Protein AF-A0A7V2NL91-F1 (afdb_monomer)

Structure (mmCIF, N/CA/C/O backbone):
data_AF-A0A7V2NL91-F1
#
_entry.id   AF-A0A7V2NL91-F1
#
loop_
_atom_site.group_PDB
_atom_site.id
_atom_site.type_symbol
_atom_site.label_atom_id
_atom_site.label_alt_id
_atom_site.label_comp_id
_atom_site.label_asym_id
_atom_site.label_entity_id
_atom_site.label_seq_id
_atom_site.pdbx_PDB_ins_code
_atom_site.Cartn_x
_atom_site.Cartn_y
_atom_site.Cartn_z
_atom_site.occupancy
_atom_site.B_iso_or_equiv
_atom_site.auth_seq_id
_atom_site.auth_comp_id
_atom_site.auth_asym_id
_atom_site.auth_atom_id
_atom_site.pdbx_PDB_model_num
ATOM 1 N N . MET A 1 1 ? 10.385 42.716 30.241 1.00 44.59 1 MET A N 1
ATOM 2 C CA . MET A 1 1 ? 9.933 41.371 30.671 1.00 44.59 1 MET A CA 1
ATOM 3 C C . MET A 1 1 ? 9.015 40.670 29.645 1.00 44.59 1 MET A C 1
ATOM 5 O O . MET A 1 1 ? 8.159 39.897 30.038 1.00 44.59 1 MET A O 1
ATOM 9 N N . ILE A 1 2 ? 9.197 40.872 28.327 1.00 48.72 2 ILE A N 1
ATOM 10 C CA . ILE A 1 2 ? 8.278 40.332 27.287 1.00 48.72 2 ILE A CA 1
ATOM 11 C C . ILE A 1 2 ? 8.951 39.268 26.387 1.00 48.72 2 ILE A C 1
ATOM 13 O O . ILE A 1 2 ? 8.274 38.469 25.753 1.00 48.72 2 ILE A O 1
ATOM 17 N N . LYS A 1 3 ? 10.290 39.170 26.379 1.00 44.28 3 LYS A N 1
ATOM 18 C CA . LYS A 1 3 ? 11.028 38.264 25.473 1.00 44.28 3 LYS A CA 1
ATOM 19 C C . LYS A 1 3 ? 10.936 36.770 25.831 1.00 44.28 3 LYS A C 1
ATOM 21 O O . LYS A 1 3 ? 11.042 35.941 24.937 1.00 44.28 3 LYS A O 1
ATOM 26 N N . ASN A 1 4 ? 10.679 36.424 27.095 1.00 45.19 4 ASN A N 1
ATOM 27 C CA . ASN A 1 4 ? 10.623 35.019 27.530 1.00 45.19 4 ASN A CA 1
ATOM 28 C C . ASN A 1 4 ? 9.240 34.374 27.349 1.00 45.19 4 ASN A C 1
ATOM 30 O O . ASN A 1 4 ? 9.139 33.153 27.385 1.00 45.19 4 ASN A O 1
ATOM 34 N N . LEU A 1 5 ? 8.185 35.168 27.125 1.00 48.28 5 LEU A N 1
ATOM 35 C CA . LEU A 1 5 ? 6.828 34.639 26.959 1.00 48.28 5 LEU A CA 1
ATOM 36 C C . LEU A 1 5 ? 6.599 34.087 25.540 1.00 48.28 5 LEU A C 1
ATOM 38 O O . LEU A 1 5 ? 5.916 33.080 25.381 1.00 48.28 5 LEU A O 1
ATOM 42 N N . SER A 1 6 ? 7.231 34.681 24.518 1.00 52.25 6 SER A N 1
ATOM 43 C CA . SER A 1 6 ? 7.133 34.188 23.136 1.00 52.25 6 SER A CA 1
ATOM 44 C C . SER A 1 6 ? 7.788 32.824 22.941 1.00 52.25 6 SER A C 1
ATOM 46 O O . SER A 1 6 ? 7.229 31.999 22.237 1.00 52.25 6 SER A O 1
ATOM 48 N N . ILE A 1 7 ? 8.930 32.554 23.581 1.00 55.91 7 ILE A N 1
ATOM 49 C CA . ILE A 1 7 ? 9.666 31.291 23.387 1.00 55.91 7 ILE A CA 1
ATOM 50 C C . ILE A 1 7 ? 8.879 30.104 23.963 1.00 55.91 7 ILE A C 1
ATOM 52 O O . ILE A 1 7 ? 8.807 29.048 23.339 1.00 55.91 7 ILE A O 1
ATOM 56 N N . ILE A 1 8 ? 8.230 30.292 25.115 1.00 55.03 8 ILE A N 1
ATOM 57 C CA . ILE A 1 8 ? 7.407 29.252 25.747 1.00 55.03 8 ILE A CA 1
ATOM 58 C C . ILE A 1 8 ? 6.149 28.973 24.910 1.00 55.03 8 ILE A C 1
ATOM 60 O O . ILE A 1 8 ? 5.765 27.815 24.761 1.00 55.03 8 ILE A O 1
ATOM 64 N N . LEU A 1 9 ? 5.555 30.004 24.296 1.00 51.41 9 LEU A N 1
ATOM 65 C CA . LEU A 1 9 ? 4.411 29.836 23.398 1.00 51.41 9 LEU A CA 1
ATOM 66 C C . LEU A 1 9 ? 4.799 29.046 22.138 1.00 51.41 9 LEU A C 1
ATOM 68 O O . LEU A 1 9 ? 4.083 28.126 21.756 1.00 51.41 9 LEU A O 1
ATOM 72 N N . THR A 1 10 ? 5.960 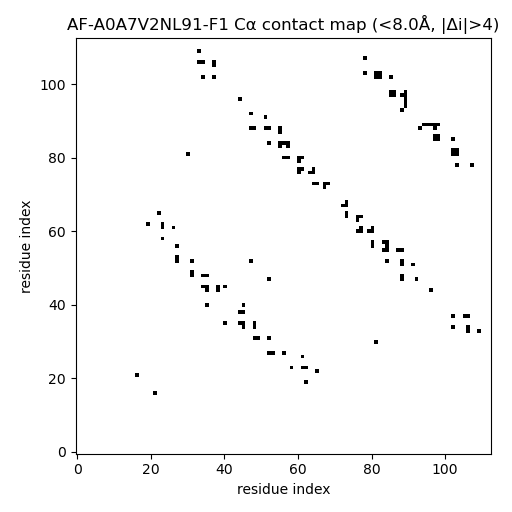29.330 21.536 1.00 53.75 10 THR A N 1
ATOM 73 C CA . THR A 1 10 ? 6.443 28.602 20.351 1.00 53.75 10 THR A CA 1
ATOM 74 C C . THR A 1 10 ? 6.762 27.136 20.662 1.00 53.75 10 THR A C 1
ATOM 76 O O . THR A 1 10 ? 6.462 26.270 19.849 1.00 53.75 10 THR A O 1
ATOM 79 N N . ILE A 1 11 ? 7.296 26.822 21.849 1.00 52.25 11 ILE A N 1
ATOM 80 C CA . ILE A 1 11 ? 7.570 25.433 22.267 1.00 52.25 11 ILE A CA 1
ATOM 81 C C . ILE A 1 11 ? 6.265 24.651 22.512 1.00 52.25 11 ILE A C 1
ATOM 83 O O . ILE A 1 11 ? 6.191 23.473 22.167 1.00 52.25 11 ILE A O 1
ATOM 87 N N . LEU A 1 12 ? 5.209 25.309 23.004 1.00 49.91 12 LEU A N 1
ATOM 88 C CA . LEU A 1 12 ? 3.861 24.729 23.117 1.00 49.91 12 LEU A CA 1
ATOM 89 C C . LEU A 1 12 ? 3.2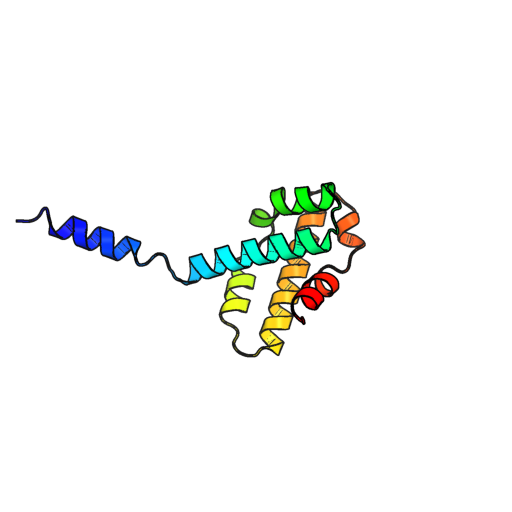01 24.452 21.754 1.00 49.91 12 LEU A C 1
ATOM 91 O O . LEU A 1 12 ? 2.390 23.535 21.650 1.00 49.91 12 LEU A O 1
ATOM 95 N N . PHE A 1 13 ? 3.566 25.192 20.702 1.00 47.88 13 PHE A N 1
ATOM 96 C CA . PHE A 1 13 ? 3.101 24.916 19.338 1.00 47.88 13 PHE A CA 1
ATOM 97 C C . PHE A 1 13 ? 3.854 23.759 18.656 1.00 47.88 13 PHE A C 1
ATOM 99 O O . PHE A 1 13 ? 3.286 23.115 17.779 1.00 47.88 13 PHE A O 1
ATOM 106 N N . ILE A 1 14 ? 5.092 23.443 19.064 1.00 50.97 14 ILE A N 1
ATOM 107 C CA . ILE A 1 14 ? 5.892 22.357 18.455 1.00 50.97 14 ILE A CA 1
ATOM 108 C C . ILE A 1 14 ? 5.531 20.981 19.048 1.00 50.97 14 ILE A C 1
ATOM 110 O O . ILE A 1 14 ? 5.609 19.968 18.354 1.00 50.97 14 ILE A O 1
ATOM 114 N N . THR A 1 15 ? 5.065 20.915 20.301 1.00 49.25 15 THR A N 1
ATOM 115 C CA . THR A 1 15 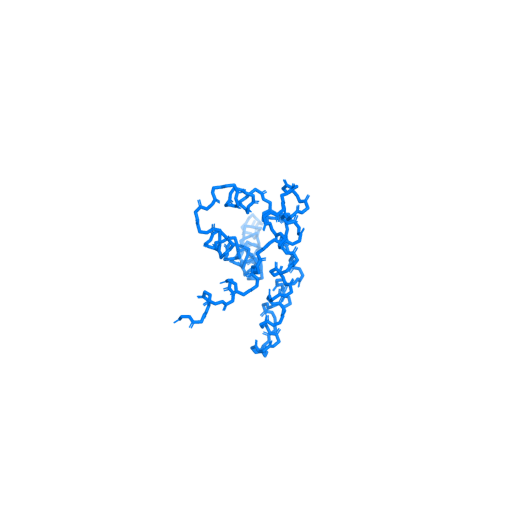? 4.581 19.658 20.913 1.00 49.25 15 THR A CA 1
ATOM 116 C C . THR A 1 15 ? 3.186 19.249 20.437 1.00 49.25 15 THR A C 1
ATOM 118 O O . THR A 1 15 ? 2.770 18.115 20.660 1.00 49.25 15 THR A O 1
ATOM 121 N N . ALA A 1 16 ? 2.493 20.136 19.718 1.00 47.44 16 ALA A N 1
ATOM 122 C CA . ALA A 1 16 ? 1.285 19.832 18.961 1.00 47.44 16 ALA A CA 1
ATOM 123 C C . ALA A 1 16 ? 1.597 19.399 17.516 1.00 47.44 16 ALA A C 1
ATOM 125 O O . ALA A 1 16 ? 0.771 19.596 16.623 1.00 47.44 16 ALA A O 1
ATOM 126 N N . CYS A 1 17 ? 2.769 18.793 17.274 1.00 53.41 17 CYS A N 1
ATOM 127 C CA . CYS A 1 17 ? 2.948 17.900 16.134 1.00 53.41 17 CYS A CA 1
ATOM 128 C C . CYS A 1 17 ? 1.900 16.787 16.291 1.00 53.41 17 CYS A C 1
ATOM 130 O O . CYS A 1 17 ? 2.063 15.861 17.086 1.00 53.41 17 CYS A O 1
ATOM 132 N N . ASP A 1 18 ? 0.741 17.012 15.668 1.00 67.81 18 ASP A N 1
ATOM 133 C CA . ASP A 1 18 ? -0.506 16.298 15.911 1.00 67.81 18 ASP A CA 1
ATOM 134 C C . ASP A 1 18 ? -0.234 14.798 15.816 1.00 67.81 18 ASP A C 1
ATOM 136 O O . ASP A 1 18 ? 0.265 14.326 14.798 1.00 67.81 18 ASP A O 1
ATOM 140 N N . SER A 1 19 ? -0.543 14.038 16.870 1.00 73.12 19 SER A N 1
ATOM 141 C CA . SER A 1 19 ? -0.404 12.572 16.884 1.00 73.12 19 SER A CA 1
ATOM 142 C C . SER A 1 19 ? -0.945 11.915 15.606 1.00 73.12 19 SER A C 1
ATOM 144 O O . SER A 1 19 ? -0.417 10.902 15.154 1.00 73.12 19 SER A O 1
ATOM 146 N N . ARG A 1 20 ? -1.948 12.536 14.968 1.00 77.31 20 ARG A N 1
ATOM 147 C CA . ARG A 1 20 ? -2.483 12.139 13.662 1.00 77.31 20 ARG A CA 1
ATOM 148 C C . ARG A 1 20 ? -1.450 12.182 12.540 1.00 77.31 20 ARG A C 1
ATOM 150 O O . ARG A 1 20 ? -1.404 11.231 11.770 1.00 77.31 20 ARG A O 1
ATOM 157 N N . ASN A 1 21 ? -0.623 13.222 12.450 1.00 83.25 21 ASN A N 1
ATOM 158 C CA . ASN A 1 21 ? 0.442 13.308 11.448 1.00 83.25 21 ASN A CA 1
ATOM 159 C C . ASN A 1 21 ? 1.455 12.177 11.636 1.00 83.25 21 ASN A C 1
ATOM 161 O O . ASN A 1 21 ? 1.832 11.532 10.663 1.00 83.25 21 ASN A O 1
ATOM 165 N N . THR A 1 22 ? 1.818 11.862 12.881 1.00 86.25 22 THR A N 1
ATOM 166 C CA . THR A 1 22 ? 2.694 10.721 13.179 1.00 86.25 22 THR A CA 1
ATOM 167 C C . THR A 1 22 ? 2.069 9.397 12.739 1.00 86.25 22 THR A C 1
ATOM 169 O O . THR A 1 22 ? 2.732 8.602 12.077 1.00 86.25 22 THR A O 1
ATOM 172 N N . TYR A 1 23 ? 0.786 9.162 13.039 1.00 88.69 23 TYR A N 1
ATOM 173 C CA . TYR A 1 23 ? 0.097 7.946 12.593 1.00 88.69 23 TYR A CA 1
ATOM 174 C C . TYR A 1 23 ? -0.011 7.849 11.068 1.00 88.69 23 TYR A C 1
ATOM 176 O O . TYR A 1 23 ? 0.054 6.746 10.530 1.00 88.69 23 TYR A O 1
ATOM 184 N N . LEU A 1 24 ? -0.160 8.976 10.371 1.00 93.31 24 LEU A N 1
ATOM 185 C CA . LEU A 1 24 ? -0.189 9.006 8.911 1.00 93.31 24 LEU A CA 1
ATOM 186 C C . LEU A 1 24 ? 1.160 8.627 8.310 1.00 93.31 24 LEU A C 1
ATOM 188 O O . LEU A 1 24 ? 1.197 7.735 7.470 1.00 93.31 24 LEU A O 1
ATOM 192 N N . ILE A 1 25 ? 2.248 9.222 8.805 1.00 91.88 25 ILE A N 1
ATOM 193 C CA . ILE A 1 25 ? 3.613 8.895 8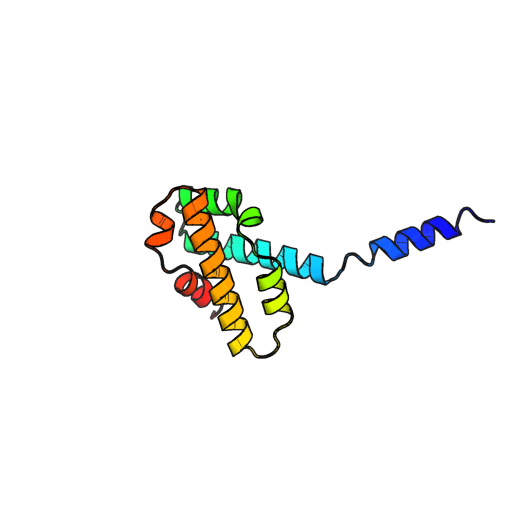.371 1.00 91.88 25 ILE A CA 1
ATOM 194 C C . ILE A 1 25 ? 3.914 7.412 8.626 1.00 91.88 25 ILE A C 1
ATOM 196 O O . ILE A 1 25 ? 4.413 6.716 7.745 1.00 91.88 25 ILE A O 1
ATOM 200 N N . MET A 1 26 ? 3.563 6.895 9.809 1.00 91.38 26 MET A N 1
ATOM 201 C CA . MET A 1 26 ? 3.748 5.475 10.132 1.00 91.38 26 MET A CA 1
ATOM 202 C C . MET A 1 26 ? 2.936 4.559 9.212 1.00 91.38 26 MET A C 1
ATOM 204 O O . MET A 1 26 ? 3.422 3.506 8.807 1.00 91.38 26 MET A O 1
ATOM 208 N N . MET A 1 27 ? 1.700 4.938 8.883 1.00 94.31 27 MET A N 1
ATOM 209 C CA . MET A 1 27 ? 0.847 4.140 8.007 1.00 94.31 27 MET A CA 1
ATOM 210 C C . MET A 1 27 ? 1.332 4.161 6.555 1.00 94.31 27 MET A C 1
ATOM 212 O O . MET A 1 27 ? 1.256 3.136 5.883 1.00 94.31 27 MET A O 1
ATOM 216 N N . GLU A 1 28 ? 1.841 5.295 6.076 1.00 96.50 28 GLU A N 1
ATOM 217 C CA . GLU A 1 28 ? 2.457 5.406 4.754 1.00 96.50 28 GLU A CA 1
ATOM 218 C C . GLU A 1 28 ? 3.708 4.536 4.651 1.00 96.50 28 GLU A C 1
ATOM 220 O O . GLU A 1 28 ? 3.773 3.678 3.772 1.00 96.50 28 GLU A O 1
ATOM 225 N N . ALA A 1 29 ? 4.645 4.681 5.592 1.00 94.06 29 ALA A N 1
ATOM 226 C CA . ALA A 1 29 ? 5.861 3.873 5.635 1.00 94.06 29 ALA A CA 1
ATOM 227 C C . ALA A 1 29 ? 5.545 2.373 5.744 1.00 94.06 29 ALA A C 1
ATOM 229 O O . ALA A 1 29 ? 6.106 1.566 5.007 1.00 94.06 29 ALA A O 1
ATOM 230 N N . GLY A 1 30 ? 4.590 1.999 6.603 1.00 94.25 30 GLY A N 1
ATOM 231 C CA . GLY A 1 30 ? 4.171 0.608 6.759 1.00 94.25 30 GLY A CA 1
ATOM 232 C C . GLY A 1 30 ? 3.535 0.029 5.494 1.00 94.25 30 GLY A C 1
ATOM 233 O O . GLY A 1 30 ? 3.804 -1.116 5.140 1.00 94.25 30 GLY A O 1
ATOM 234 N N . LEU A 1 31 ? 2.723 0.806 4.768 1.00 95.06 31 LEU A N 1
ATOM 235 C CA . LEU A 1 31 ? 2.193 0.361 3.478 1.00 95.06 31 LEU A CA 1
ATOM 236 C C . LEU A 1 31 ? 3.294 0.290 2.416 1.00 95.06 31 LEU A C 1
ATOM 238 O O . LEU A 1 31 ? 3.298 -0.666 1.648 1.00 95.06 31 LEU A O 1
ATOM 242 N N . ALA A 1 32 ? 4.234 1.237 2.382 1.00 95.88 32 ALA A N 1
ATOM 243 C CA . ALA A 1 32 ? 5.385 1.187 1.479 1.00 95.88 32 ALA A CA 1
ATOM 244 C C . ALA A 1 32 ? 6.170 -0.113 1.663 1.00 95.88 32 ALA A C 1
ATOM 246 O O . ALA A 1 32 ? 6.357 -0.864 0.710 1.00 95.88 32 ALA A O 1
ATOM 247 N N . GLU A 1 33 ? 6.524 -0.432 2.906 1.00 94.75 33 GLU A N 1
ATOM 248 C CA . GLU A 1 33 ? 7.229 -1.661 3.254 1.00 94.75 33 GLU A CA 1
ATOM 249 C C . GLU A 1 33 ? 6.427 -2.912 2.867 1.00 94.75 33 GLU A C 1
ATOM 251 O O . GLU A 1 33 ? 6.955 -3.820 2.229 1.00 94.75 33 GLU A O 1
ATOM 256 N N . GLN A 1 34 ? 5.129 -2.956 3.180 1.00 94.94 34 GLN A N 1
ATOM 257 C CA . GLN A 1 34 ? 4.272 -4.097 2.842 1.00 94.94 34 GLN A CA 1
ATOM 258 C C . GLN A 1 34 ? 4.154 -4.331 1.331 1.00 94.94 34 GLN A C 1
ATOM 260 O O . GLN A 1 34 ? 4.129 -5.484 0.884 1.00 94.94 34 GLN A O 1
ATOM 265 N N . PHE A 1 35 ? 4.079 -3.253 0.547 1.00 95.00 35 PHE A N 1
ATOM 266 C CA . PHE A 1 35 ? 4.085 -3.311 -0.911 1.00 95.00 35 PHE A CA 1
ATOM 267 C C . PHE A 1 35 ? 5.440 -3.788 -1.443 1.00 95.00 35 PHE A C 1
ATOM 269 O O . PHE A 1 35 ? 5.465 -4.722 -2.244 1.00 95.00 35 PHE A O 1
ATOM 276 N N . SER A 1 36 ? 6.551 -3.233 -0.956 1.00 93.50 36 SER A N 1
ATOM 277 C CA . SER A 1 36 ? 7.902 -3.668 -1.332 1.00 93.50 36 SER A CA 1
ATOM 278 C C . SER A 1 36 ? 8.149 -5.140 -0.988 1.00 93.50 36 SER A C 1
ATOM 280 O O . SER A 1 36 ? 8.642 -5.897 -1.820 1.00 93.50 36 SER A O 1
ATOM 282 N N . ASN A 1 37 ? 7.695 -5.605 0.177 1.00 92.12 37 ASN A N 1
ATOM 283 C CA . ASN A 1 37 ? 7.759 -7.018 0.554 1.00 92.12 37 ASN A CA 1
ATOM 284 C C . ASN A 1 37 ? 6.899 -7.895 -0.369 1.00 92.12 37 ASN A C 1
ATOM 286 O O . ASN A 1 37 ? 7.302 -8.994 -0.761 1.00 92.12 37 ASN A O 1
ATOM 290 N N . ALA A 1 38 ? 5.717 -7.413 -0.769 1.00 92.69 38 ALA A N 1
ATOM 291 C CA . ALA A 1 38 ? 4.866 -8.116 -1.726 1.00 92.69 38 ALA A CA 1
ATOM 292 C C . ALA A 1 38 ? 5.494 -8.199 -3.132 1.00 92.69 38 ALA A C 1
ATOM 294 O O . ALA A 1 38 ? 5.178 -9.136 -3.871 1.00 92.69 38 ALA A O 1
ATOM 295 N N . CYS A 1 39 ? 6.415 -7.290 -3.476 1.00 91.31 39 CYS A N 1
ATOM 296 C CA . CYS A 1 39 ? 7.168 -7.328 -4.728 1.00 91.31 39 CYS A CA 1
ATOM 297 C C . CYS A 1 39 ? 8.141 -8.517 -4.836 1.00 91.31 39 CYS A C 1
ATOM 299 O O . CYS A 1 39 ? 8.574 -8.810 -5.952 1.00 91.31 39 CYS A O 1
ATOM 301 N N . LYS A 1 40 ? 8.478 -9.207 -3.728 1.00 87.56 40 LYS A N 1
ATOM 302 C CA . LYS A 1 40 ? 9.437 -10.336 -3.684 1.00 87.56 40 LYS A CA 1
ATOM 303 C C . LYS A 1 40 ? 10.744 -10.038 -4.435 1.00 87.56 40 LYS A C 1
ATOM 305 O O . LYS A 1 40 ? 11.111 -10.768 -5.353 1.00 87.56 40 LYS A O 1
ATOM 310 N N . ASP A 1 41 ? 11.384 -8.922 -4.101 1.00 84.00 41 ASP A N 1
ATOM 311 C CA . ASP A 1 41 ? 12.647 -8.465 -4.702 1.00 84.00 41 ASP A CA 1
ATOM 312 C C . ASP A 1 41 ? 12.586 -8.100 -6.198 1.00 84.00 41 ASP A C 1
ATOM 314 O O . ASP A 1 41 ? 13.619 -7.849 -6.820 1.00 84.00 41 ASP A O 1
ATOM 318 N N . ASN A 1 42 ? 11.394 -8.006 -6.807 1.00 91.31 42 ASN A N 1
ATOM 319 C CA . ASN A 1 42 ? 11.264 -7.409 -8.135 1.00 91.31 42 ASN A CA 1
ATOM 320 C C . ASN A 1 42 ? 11.676 -5.931 -8.066 1.00 91.31 42 ASN A C 1
ATOM 322 O O . ASN A 1 42 ? 10.905 -5.087 -7.611 1.00 91.31 42 ASN A O 1
ATOM 326 N N . THR A 1 43 ? 12.887 -5.628 -8.540 1.00 92.56 43 THR A N 1
ATOM 327 C CA . THR A 1 43 ? 13.504 -4.302 -8.410 1.00 92.56 43 THR A CA 1
ATOM 328 C C . THR A 1 43 ? 12.624 -3.200 -8.977 1.00 92.56 43 THR A C 1
ATOM 330 O O . THR A 1 43 ? 12.447 -2.176 -8.331 1.00 92.56 43 THR A O 1
ATOM 333 N N . LYS A 1 44 ? 12.010 -3.419 -10.146 1.00 91.62 44 LYS A N 1
ATOM 334 C CA . LYS A 1 44 ? 11.141 -2.414 -10.761 1.00 91.62 44 LYS A CA 1
ATOM 335 C C . LYS A 1 44 ? 9.910 -2.124 -9.899 1.00 91.62 44 LYS A C 1
ATOM 337 O O . LYS A 1 44 ? 9.603 -0.964 -9.662 1.00 91.62 44 LYS A O 1
ATOM 342 N N . CYS A 1 45 ? 9.252 -3.165 -9.390 1.00 92.56 45 CYS A N 1
ATOM 343 C CA . CYS A 1 45 ? 8.117 -3.020 -8.480 1.00 92.56 45 CYS A CA 1
ATOM 344 C C . CYS A 1 45 ? 8.497 -2.245 -7.215 1.00 92.56 45 CYS A C 1
ATOM 346 O O . CYS A 1 45 ? 7.783 -1.323 -6.835 1.00 92.56 45 CYS A O 1
ATOM 348 N N . VAL A 1 46 ? 9.630 -2.583 -6.591 1.00 94.69 46 VAL A N 1
ATOM 349 C CA . VAL A 1 46 ? 10.114 -1.893 -5.385 1.00 94.69 46 VAL A CA 1
ATOM 350 C C . VAL A 1 46 ? 10.401 -0.421 -5.686 1.00 94.69 46 VAL A C 1
ATOM 352 O O . VAL A 1 46 ? 9.903 0.453 -4.983 1.00 94.69 46 VAL A O 1
ATOM 355 N N . THR A 1 47 ? 11.115 -0.130 -6.776 1.00 95.50 47 THR A N 1
ATOM 356 C CA . THR A 1 47 ? 11.409 1.248 -7.190 1.00 95.50 47 THR A CA 1
ATOM 357 C C . THR A 1 47 ? 10.139 2.048 -7.479 1.00 95.50 47 THR A C 1
ATOM 359 O O . THR A 1 47 ? 10.045 3.205 -7.076 1.00 95.50 47 THR A O 1
ATOM 362 N N . ASP A 1 48 ? 9.143 1.455 -8.137 1.00 95.44 48 ASP A N 1
ATOM 363 C CA . ASP A 1 48 ? 7.852 2.103 -8.384 1.00 95.44 48 ASP A CA 1
ATOM 364 C C . ASP A 1 48 ? 7.129 2.443 -7.068 1.00 95.44 48 ASP A C 1
ATOM 366 O O . ASP A 1 48 ? 6.551 3.525 -6.944 1.00 95.44 48 ASP A O 1
ATOM 370 N N . VAL A 1 49 ? 7.171 1.549 -6.073 1.00 95.94 49 VAL A N 1
ATOM 371 C CA . VAL A 1 49 ? 6.603 1.798 -4.737 1.00 95.94 49 VAL A CA 1
ATOM 372 C C . VAL A 1 49 ? 7.315 2.969 -4.077 1.00 95.94 49 VAL A C 1
ATOM 374 O O . VAL A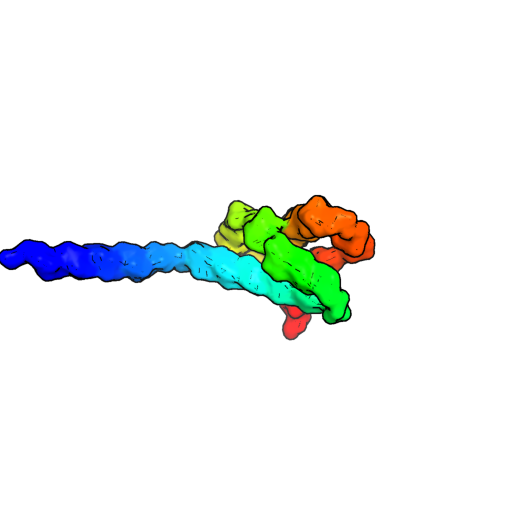 1 49 ? 6.658 3.938 -3.708 1.00 95.94 49 VAL A O 1
ATOM 377 N N . GLU A 1 50 ? 8.642 2.923 -3.976 1.00 94.81 50 GLU A N 1
ATOM 378 C CA . GLU A 1 50 ? 9.448 3.985 -3.361 1.00 94.81 50 GLU A CA 1
ATOM 379 C C . GLU A 1 50 ? 9.253 5.338 -4.056 1.00 94.81 50 GLU A C 1
ATOM 381 O O . GLU A 1 50 ? 9.176 6.37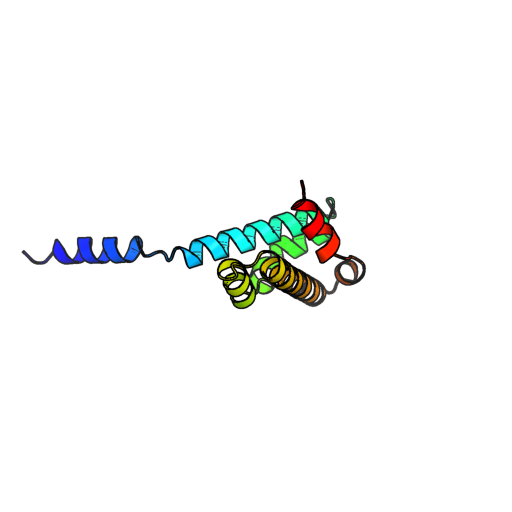4 -3.400 1.00 94.81 50 GLU A O 1
ATOM 386 N N . THR A 1 51 ? 9.118 5.333 -5.384 1.00 96.19 51 THR A N 1
ATOM 387 C CA . THR A 1 51 ? 8.996 6.558 -6.183 1.00 96.19 51 THR A CA 1
ATOM 388 C C . THR A 1 51 ? 7.604 7.183 -6.092 1.00 96.19 51 THR A C 1
ATOM 390 O O . THR A 1 51 ? 7.467 8.408 -6.133 1.00 96.19 51 THR A O 1
ATOM 393 N N . TYR A 1 52 ? 6.548 6.367 -6.017 1.00 97.06 52 TYR A N 1
ATOM 394 C CA . TYR A 1 52 ? 5.173 6.847 -6.174 1.00 97.06 52 TYR A CA 1
ATOM 395 C C . TYR A 1 52 ? 4.296 6.696 -4.927 1.00 97.06 52 TYR A C 1
ATOM 397 O O . TYR A 1 52 ? 3.164 7.184 -4.964 1.00 97.06 52 TYR A O 1
ATOM 405 N N . MET A 1 53 ? 4.766 6.072 -3.838 1.00 96.75 53 MET A N 1
ATOM 406 C CA . MET A 1 53 ? 3.938 5.830 -2.647 1.00 96.75 53 MET A CA 1
ATOM 407 C C . MET A 1 53 ? 3.312 7.114 -2.109 1.00 96.75 53 MET A C 1
ATOM 409 O O . MET A 1 53 ? 2.093 7.156 -1.983 1.00 96.75 53 MET A O 1
ATOM 413 N N . GLU A 1 54 ? 4.096 8.172 -1.898 1.00 95.56 54 GLU A N 1
ATOM 414 C CA . GLU A 1 54 ? 3.600 9.457 -1.380 1.00 95.56 54 GLU A CA 1
ATOM 415 C C . GLU A 1 54 ? 2.434 10.005 -2.226 1.00 95.56 54 GLU A C 1
ATOM 417 O O . GLU A 1 54 ? 1.418 10.470 -1.713 1.00 95.56 54 GLU A O 1
ATOM 422 N N . GLN A 1 55 ? 2.522 9.870 -3.553 1.00 96.88 55 GLN A N 1
ATOM 423 C CA . GLN A 1 55 ? 1.485 10.327 -4.486 1.00 96.88 55 GLN A CA 1
ATOM 424 C C . GLN A 1 55 ? 0.256 9.408 -4.515 1.00 96.88 55 GLN A C 1
ATOM 426 O O . GLN A 1 55 ? -0.835 9.832 -4.906 1.00 96.88 55 GLN A O 1
ATOM 431 N N . CYS A 1 56 ? 0.445 8.132 -4.190 1.00 96.88 56 CYS A N 1
ATOM 432 C CA . CYS A 1 56 ? -0.582 7.099 -4.243 1.00 96.88 56 CYS A CA 1
ATOM 433 C C . CYS A 1 56 ? -1.249 6.838 -2.887 1.00 96.88 56 CYS A C 1
ATOM 435 O O . CYS A 1 56 ? -2.323 6.226 -2.841 1.00 96.88 56 CYS A O 1
ATOM 437 N N . PHE A 1 57 ? -0.653 7.322 -1.801 1.00 97.50 57 PHE A N 1
ATOM 438 C CA . PHE A 1 57 ? -1.171 7.228 -0.452 1.00 97.50 57 PHE A CA 1
ATOM 439 C C . PHE A 1 57 ? -2.360 8.180 -0.253 1.00 97.50 57 PHE A C 1
ATOM 441 O O . PHE A 1 57 ? -2.274 9.390 -0.437 1.00 97.50 57 PHE A O 1
ATOM 448 N N . ASP A 1 58 ? -3.515 7.627 0.123 1.00 97.56 58 ASP A N 1
ATOM 449 C CA . ASP A 1 58 ? -4.713 8.408 0.428 1.00 97.56 58 ASP A CA 1
ATOM 450 C C . ASP A 1 58 ? -4.828 8.683 1.932 1.00 97.56 58 ASP A C 1
ATOM 452 O O . ASP A 1 58 ? -5.275 7.835 2.711 1.00 97.56 58 ASP A O 1
ATOM 456 N N . THR A 1 59 ? -4.496 9.910 2.323 1.00 95.50 59 THR A N 1
ATOM 457 C CA . THR A 1 59 ? -4.588 10.403 3.702 1.00 95.50 59 THR A CA 1
ATOM 458 C C . THR A 1 59 ? -5.990 10.262 4.301 1.00 95.50 59 THR A C 1
ATOM 460 O O . THR A 1 59 ? -6.125 9.982 5.491 1.00 95.50 59 THR A O 1
ATOM 463 N N . ASN A 1 60 ? -7.062 10.403 3.515 1.00 95.75 60 ASN A N 1
ATOM 464 C CA . ASN A 1 60 ? -8.428 10.281 4.030 1.00 95.75 60 ASN A CA 1
ATOM 465 C C . ASN A 1 60 ? -8.782 8.825 4.346 1.00 95.75 60 ASN A C 1
ATOM 467 O O . ASN A 1 60 ? -9.420 8.554 5.367 1.00 95.75 60 ASN A O 1
ATOM 471 N N . LEU A 1 61 ? -8.362 7.879 3.501 1.00 96.62 61 LEU A N 1
ATOM 472 C CA . LEU A 1 61 ? -8.514 6.450 3.791 1.00 96.62 61 LEU A CA 1
ATOM 473 C C . LEU A 1 61 ? -7.659 6.032 4.990 1.00 96.62 61 LEU A C 1
ATOM 475 O O . LEU A 1 61 ? -8.156 5.300 5.849 1.00 96.62 61 LEU A O 1
ATOM 479 N N . ALA A 1 62 ? -6.444 6.567 5.103 1.00 95.31 62 ALA A N 1
ATOM 480 C CA . ALA A 1 62 ? -5.572 6.344 6.250 1.00 95.31 62 ALA A CA 1
ATOM 481 C C . ALA A 1 62 ? -6.211 6.837 7.559 1.00 95.31 62 ALA A C 1
ATOM 483 O O . ALA A 1 62 ? -6.377 6.071 8.509 1.00 95.31 62 ALA A O 1
ATOM 484 N N . LEU A 1 63 ? -6.679 8.090 7.593 1.00 94.19 63 LEU A N 1
ATOM 485 C CA . LEU A 1 63 ? -7.387 8.652 8.748 1.00 94.19 63 LEU A CA 1
ATOM 486 C C . LEU A 1 63 ? -8.641 7.846 9.091 1.00 94.19 63 LEU A C 1
ATOM 488 O O . LEU A 1 63 ? -8.930 7.603 10.265 1.00 94.19 63 LEU A O 1
ATOM 492 N N . LYS A 1 64 ? -9.390 7.399 8.080 1.00 95.44 64 LYS A N 1
ATOM 493 C CA . LYS A 1 64 ? -10.559 6.544 8.289 1.00 95.44 64 LYS A CA 1
ATOM 494 C C . LYS A 1 64 ? -10.161 5.221 8.944 1.00 95.44 64 LYS A C 1
ATOM 496 O O . LYS A 1 64 ? -10.841 4.796 9.876 1.00 95.44 64 LYS A O 1
ATOM 501 N N . ALA A 1 65 ? -9.072 4.588 8.511 1.00 92.88 65 ALA A N 1
ATOM 502 C CA . ALA A 1 65 ? -8.574 3.351 9.109 1.00 92.88 65 ALA A CA 1
ATOM 503 C C . ALA A 1 65 ? -8.117 3.556 10.561 1.00 92.88 65 ALA A C 1
ATOM 505 O O . ALA A 1 65 ? -8.524 2.791 11.439 1.00 92.88 65 ALA A O 1
ATOM 506 N N . ILE A 1 66 ? -7.343 4.614 10.825 1.00 90.50 66 ILE A N 1
ATOM 507 C CA . ILE A 1 66 ? -6.851 4.988 12.161 1.00 90.50 66 ILE A CA 1
ATOM 508 C C . ILE A 1 66 ? -8.023 5.171 13.136 1.00 90.50 66 ILE A C 1
ATOM 510 O O . ILE A 1 66 ? -8.020 4.607 14.231 1.00 90.50 66 ILE A O 1
ATOM 514 N N . ASN A 1 67 ? -9.068 5.884 12.711 1.00 92.06 67 ASN A N 1
ATOM 515 C CA . ASN A 1 67 ? -10.220 6.213 13.554 1.00 92.06 67 ASN A CA 1
ATOM 516 C C . ASN A 1 67 ? -11.252 5.075 13.687 1.00 92.06 67 ASN A C 1
ATOM 518 O O . ASN A 1 67 ? -12.137 5.131 14.545 1.00 92.06 67 ASN A O 1
ATOM 522 N N . THR A 1 68 ? -11.176 4.032 12.855 1.00 93.94 68 THR A N 1
ATOM 523 C CA . THR A 1 68 ? -12.148 2.931 12.870 1.00 93.94 68 THR A CA 1
ATOM 524 C C . THR A 1 68 ? -11.832 1.942 13.994 1.00 93.94 68 THR A C 1
ATOM 526 O O . THR A 1 68 ? -10.824 1.241 13.951 1.00 93.94 68 THR A O 1
ATOM 529 N N . LYS A 1 69 ? -12.719 1.830 14.992 1.00 92.75 69 LYS A N 1
ATOM 530 C CA . LYS A 1 69 ? -12.562 0.869 16.102 1.00 92.75 69 LYS A CA 1
ATOM 531 C C . LYS A 1 69 ? -12.878 -0.583 15.716 1.00 92.75 69 LYS A C 1
ATOM 533 O O . LYS A 1 69 ? -12.077 -1.453 16.054 1.00 92.75 69 LYS A O 1
ATOM 538 N N . PRO A 1 70 ? -13.997 -0.894 15.025 1.00 95.06 70 PRO A N 1
ATOM 539 C CA . PRO A 1 70 ? -14.317 -2.281 14.702 1.00 95.06 70 PRO A CA 1
ATOM 540 C C . PRO A 1 70 ? -13.272 -2.881 13.758 1.00 95.06 70 PRO A C 1
ATOM 542 O O . PRO A 1 70 ? -13.071 -2.381 12.650 1.00 95.06 70 PRO A O 1
ATOM 545 N N . LEU A 1 71 ? -12.637 -3.979 14.177 1.00 89.38 71 LEU A N 1
ATOM 546 C CA . LEU A 1 71 ? -11.535 -4.603 13.438 1.00 89.38 71 LEU A CA 1
ATOM 547 C C . LEU A 1 71 ? -11.939 -5.006 12.013 1.00 89.38 71 LEU A C 1
ATOM 549 O O . LEU A 1 71 ? -11.205 -4.740 11.066 1.00 89.38 71 LEU A O 1
ATOM 553 N N . LYS A 1 72 ? -13.139 -5.577 11.849 1.00 91.94 72 LYS A N 1
ATOM 554 C CA . LYS A 1 72 ? -13.680 -5.954 10.534 1.00 91.94 72 LYS A CA 1
ATOM 555 C C . LYS A 1 72 ? -13.799 -4.748 9.598 1.00 91.94 72 LYS A C 1
ATOM 557 O O . LYS A 1 72 ? -13.407 -4.824 8.442 1.00 91.94 72 LYS A O 1
ATOM 562 N N . THR A 1 73 ? -14.296 -3.620 10.097 1.00 92.44 73 THR A N 1
ATOM 563 C CA . THR A 1 73 ? -14.427 -2.400 9.290 1.00 92.44 73 THR A CA 1
ATOM 564 C C . THR A 1 73 ? -13.059 -1.804 8.970 1.00 92.44 73 THR A C 1
ATOM 566 O O . THR A 1 73 ? -12.836 -1.377 7.842 1.00 92.44 73 THR A O 1
ATOM 569 N N . LYS A 1 74 ? -12.118 -1.825 9.924 1.00 91.81 74 LYS A N 1
ATOM 570 C CA . LYS A 1 74 ? -10.734 -1.383 9.696 1.00 91.81 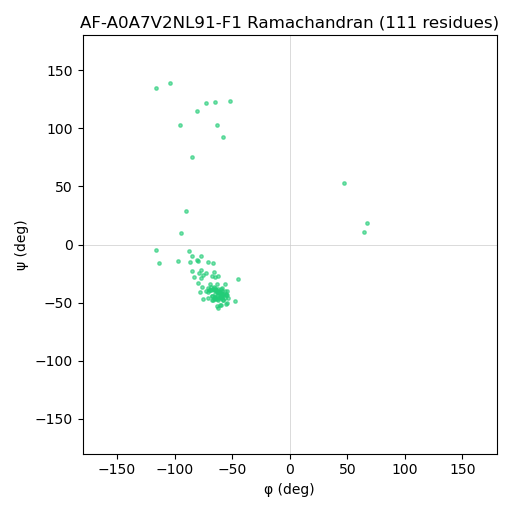74 LYS A CA 1
ATOM 571 C C . LYS A 1 74 ? -10.063 -2.211 8.596 1.00 91.81 74 LYS A C 1
ATOM 573 O O . LYS A 1 74 ? -9.417 -1.642 7.722 1.00 91.81 74 LYS A O 1
ATOM 578 N N . TYR A 1 75 ? -10.276 -3.528 8.597 1.00 91.19 75 TYR A N 1
ATOM 579 C CA . TYR A 1 75 ? -9.792 -4.431 7.552 1.00 91.19 75 TYR A CA 1
ATOM 580 C C . TYR A 1 75 ? -10.314 -4.037 6.163 1.00 91.19 75 TYR A C 1
ATOM 582 O O . TYR A 1 75 ? -9.525 -3.905 5.230 1.00 91.19 75 TYR A O 1
ATOM 590 N N . GLU A 1 76 ? -11.617 -3.775 6.027 1.00 94.88 76 GLU A N 1
ATOM 591 C CA . GLU A 1 76 ? -12.196 -3.353 4.744 1.00 94.88 76 GLU A CA 1
ATOM 592 C C . GLU A 1 76 ? -11.674 -1.985 4.279 1.00 94.88 76 GLU A C 1
ATOM 594 O O . GLU A 1 76 ? -11.406 -1.804 3.091 1.00 94.88 76 GLU A O 1
ATOM 599 N N . VAL A 1 77 ? -11.466 -1.030 5.194 1.00 95.19 77 VAL A N 1
ATOM 600 C CA . VAL A 1 77 ? -10.869 0.273 4.850 1.00 95.19 77 VAL A CA 1
ATOM 601 C C . VAL A 1 77 ? -9.424 0.104 4.372 1.00 95.19 77 VAL A C 1
ATOM 603 O O . VAL A 1 77 ? -9.068 0.641 3.325 1.00 95.19 77 VAL A O 1
ATOM 606 N N . ASN A 1 78 ? -8.610 -0.695 5.068 1.00 92.62 78 ASN A N 1
ATOM 607 C CA . ASN A 1 78 ? -7.234 -0.975 4.647 1.00 92.62 78 ASN A CA 1
ATOM 608 C C . ASN A 1 78 ? -7.189 -1.690 3.291 1.00 92.62 78 ASN A C 1
ATOM 610 O O . ASN A 1 78 ? -6.395 -1.326 2.428 1.00 92.62 78 ASN A O 1
ATOM 614 N N . LYS A 1 79 ? -8.089 -2.649 3.048 1.00 95.44 79 LYS A N 1
ATOM 615 C CA . LYS A 1 79 ? -8.228 -3.307 1.742 1.00 95.44 79 LYS A CA 1
ATOM 616 C C . LYS A 1 79 ? -8.532 -2.303 0.625 1.00 95.44 79 LYS A C 1
ATOM 618 O O . LYS A 1 79 ? -7.944 -2.389 -0.452 1.00 95.44 79 LYS A O 1
ATOM 623 N N . GLN A 1 80 ? -9.427 -1.344 0.870 1.00 96.88 80 GLN A N 1
ATOM 624 C CA . GLN A 1 80 ? -9.727 -0.273 -0.087 1.00 96.88 80 GLN A CA 1
ATOM 625 C C . GLN A 1 80 ? -8.513 0.622 -0.354 1.00 96.88 80 GLN A C 1
ATOM 627 O O . GLN A 1 80 ? -8.272 0.991 -1.503 1.00 96.88 80 GLN A O 1
ATOM 632 N N . HIS A 1 81 ? -7.742 0.948 0.683 1.00 97.19 81 HIS A N 1
ATOM 633 C CA . HIS A 1 81 ? -6.536 1.766 0.568 1.00 97.19 81 HIS A CA 1
ATOM 634 C C . HIS A 1 81 ? -5.461 1.064 -0.265 1.00 97.19 81 HIS A C 1
ATOM 636 O O . HIS A 1 81 ? -4.967 1.647 -1.228 1.00 97.19 81 HIS A O 1
ATOM 642 N N . ILE A 1 82 ? -5.204 -0.219 0.003 1.00 96.62 82 ILE A N 1
ATOM 643 C CA . ILE A 1 82 ? -4.287 -1.053 -0.786 1.00 96.62 82 ILE A CA 1
ATOM 644 C C . ILE A 1 82 ? -4.721 -1.100 -2.258 1.00 96.62 82 ILE A C 1
ATOM 646 O O . ILE A 1 82 ? -3.913 -0.856 -3.150 1.00 96.62 82 ILE A O 1
ATOM 650 N N . LEU A 1 83 ? -6.007 -1.344 -2.538 1.00 96.12 83 LEU A N 1
ATOM 651 C CA . LEU A 1 83 ? -6.528 -1.340 -3.913 1.00 96.12 83 LEU A CA 1
ATOM 652 C C . LEU A 1 83 ? -6.340 0.014 -4.607 1.00 96.12 83 LEU A C 1
ATOM 654 O O . LEU A 1 83 ? -6.062 0.064 -5.807 1.00 96.12 83 LEU A O 1
ATOM 658 N N . LYS A 1 84 ? -6.518 1.119 -3.875 1.00 97.00 84 LYS A N 1
ATOM 659 C CA . LYS A 1 84 ? -6.328 2.465 -4.418 1.00 97.00 84 LYS A CA 1
ATOM 660 C C . LYS A 1 84 ? -4.860 2.728 -4.752 1.00 97.00 84 LYS A C 1
ATOM 662 O O . LYS A 1 84 ? -4.590 3.206 -5.853 1.00 97.00 84 LYS A O 1
ATOM 667 N N . ILE A 1 85 ? -3.942 2.352 -3.861 1.00 96.94 85 ILE A N 1
ATOM 668 C CA . ILE A 1 85 ? -2.496 2.445 -4.093 1.00 96.94 85 ILE A CA 1
ATOM 669 C C . ILE A 1 85 ? -2.112 1.611 -5.316 1.00 96.94 85 ILE A C 1
ATOM 671 O O . ILE A 1 85 ? -1.553 2.156 -6.258 1.00 96.94 85 ILE A O 1
ATOM 675 N N . GLN A 1 86 ? -2.509 0.336 -5.374 1.00 95.69 86 GLN A N 1
ATOM 676 C CA . GLN A 1 86 ? -2.216 -0.556 -6.501 1.00 95.69 86 GLN A CA 1
ATOM 677 C C . GLN A 1 86 ? -2.658 0.038 -7.849 1.00 95.69 86 GLN A C 1
ATOM 679 O O . GLN A 1 86 ? -1.900 0.033 -8.816 1.00 95.69 86 GLN A O 1
ATOM 684 N N . ARG A 1 87 ? -3.878 0.589 -7.925 1.00 95.19 87 ARG A N 1
ATOM 685 C CA . ARG A 1 87 ? -4.380 1.245 -9.147 1.00 95.19 87 ARG A CA 1
ATOM 686 C C . ARG A 1 87 ? -3.586 2.499 -9.501 1.00 95.19 87 ARG A C 1
ATOM 688 O O . ARG A 1 87 ? -3.365 2.767 -10.680 1.00 95.19 87 ARG A O 1
ATOM 695 N N . CYS A 1 88 ? -3.193 3.279 -8.500 1.00 96.12 88 CYS A N 1
ATOM 696 C CA . CYS A 1 88 ? -2.371 4.462 -8.705 1.00 96.12 88 CYS A CA 1
ATOM 697 C C . CYS A 1 88 ? -0.972 4.091 -9.213 1.00 96.12 88 CYS A C 1
ATOM 699 O O . CYS A 1 88 ? -0.541 4.659 -10.213 1.00 96.12 88 CYS A O 1
ATOM 701 N N . LEU A 1 89 ? -0.323 3.088 -8.612 1.00 95.06 89 LEU A N 1
ATOM 702 C CA . LEU A 1 89 ? 0.975 2.567 -9.045 1.00 95.06 89 LEU A CA 1
ATOM 703 C C . LEU A 1 89 ? 0.914 2.046 -10.483 1.00 95.06 89 LEU A C 1
ATOM 705 O O . LEU A 1 89 ? 1.744 2.445 -11.294 1.00 95.06 89 LEU A O 1
ATOM 709 N N . ALA A 1 90 ? -0.126 1.283 -10.843 1.00 93.88 90 ALA A N 1
ATOM 710 C CA . ALA A 1 90 ? -0.363 0.848 -12.225 1.00 93.88 90 ALA A CA 1
ATOM 711 C C . ALA A 1 90 ? -0.417 2.031 -13.207 1.00 93.88 90 ALA A C 1
ATOM 713 O O . ALA A 1 90 ? 0.171 1.998 -14.284 1.00 93.88 90 ALA A O 1
ATOM 714 N N . LYS A 1 91 ? -1.116 3.108 -12.824 1.00 94.56 91 LYS A N 1
ATOM 715 C CA . LYS A 1 91 ? -1.258 4.308 -13.656 1.00 94.56 91 LYS A CA 1
ATOM 716 C C . LYS A 1 91 ? 0.044 5.107 -13.762 1.00 94.56 91 LYS A C 1
ATOM 718 O O . LYS A 1 91 ? 0.323 5.651 -14.824 1.00 94.56 91 LYS A O 1
ATOM 723 N N . LYS A 1 92 ? 0.786 5.247 -12.661 1.00 93.38 92 LYS A N 1
ATOM 724 C CA . LYS A 1 92 ? 1.983 6.097 -12.567 1.00 93.38 92 LYS A CA 1
ATOM 725 C C . LYS A 1 92 ? 3.213 5.450 -13.200 1.00 93.38 92 LYS A C 1
ATOM 727 O O . LYS A 1 92 ? 3.933 6.141 -13.908 1.00 93.38 92 LYS A O 1
ATOM 732 N N . SER A 1 93 ? 3.398 4.147 -12.996 1.00 90.88 93 SER A N 1
ATOM 733 C CA . SER A 1 93 ? 4.503 3.369 -13.580 1.00 90.88 93 SER A CA 1
ATOM 734 C C . SER A 1 93 ? 4.289 3.014 -15.056 1.00 90.88 93 SER A C 1
ATOM 736 O O . SER A 1 93 ? 5.246 2.710 -15.765 1.00 90.88 93 SER A O 1
ATOM 738 N N . GLY A 1 94 ? 3.033 3.024 -15.524 1.00 83.69 94 GLY A N 1
ATOM 739 C CA . GLY A 1 94 ? 2.669 2.520 -16.850 1.00 83.69 94 GLY A CA 1
ATOM 740 C C . GLY A 1 94 ? 2.846 1.004 -16.993 1.00 83.69 94 GLY A C 1
ATOM 741 O O . GLY A 1 94 ? 2.939 0.514 -18.116 1.00 83.69 94 GLY A O 1
ATOM 742 N N . ASP A 1 95 ? 2.925 0.271 -15.877 1.00 75.00 95 ASP A N 1
ATOM 743 C CA . ASP A 1 95 ? 3.265 -1.151 -15.846 1.00 75.00 95 ASP A CA 1
ATOM 744 C C . ASP A 1 95 ? 2.036 -2.050 -15.611 1.00 75.00 95 ASP A C 1
ATOM 746 O O . ASP A 1 95 ? 1.171 -1.776 -14.769 1.00 75.00 95 ASP A O 1
ATOM 750 N N . ASP A 1 96 ? 1.984 -3.163 -16.345 1.00 76.12 96 ASP A N 1
ATOM 751 C CA . ASP A 1 96 ? 0.938 -4.177 -16.237 1.00 76.12 96 ASP A CA 1
ATOM 752 C C . ASP A 1 96 ? 1.133 -5.132 -15.044 1.00 76.12 96 ASP A C 1
ATOM 754 O O . ASP A 1 96 ? 0.180 -5.804 -14.634 1.00 76.12 96 ASP A O 1
ATOM 758 N N . TYR A 1 97 ? 2.326 -5.138 -14.436 1.00 85.31 97 TYR A N 1
ATOM 759 C CA . TYR A 1 97 ? 2.674 -5.886 -13.230 1.00 85.31 97 TYR A CA 1
ATOM 760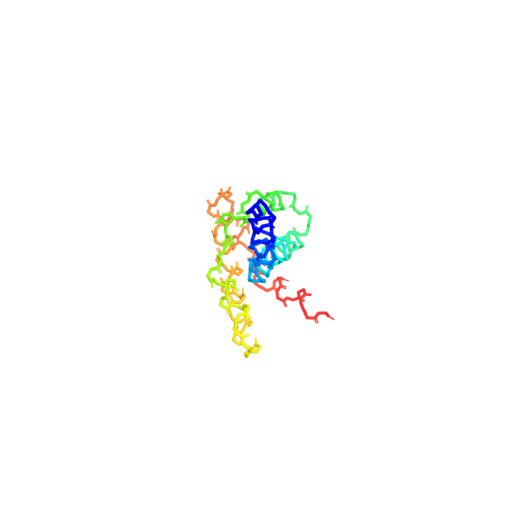 C C . TYR A 1 97 ? 1.610 -5.705 -12.145 1.00 85.31 97 TYR A C 1
ATOM 762 O O . TYR A 1 97 ? 1.066 -6.670 -11.602 1.00 85.31 97 TYR A O 1
ATOM 770 N N . TRP A 1 98 ? 1.239 -4.448 -11.899 1.00 87.88 98 TRP A N 1
ATOM 771 C CA . TRP A 1 98 ? 0.288 -4.054 -10.868 1.00 87.88 98 TRP A CA 1
ATOM 772 C C . TRP A 1 98 ? -1.110 -4.622 -11.089 1.00 87.88 98 TRP A C 1
ATOM 774 O O . TRP A 1 98 ? -1.844 -4.807 -10.125 1.00 87.88 98 TRP A O 1
ATOM 784 N N . GLN A 1 99 ? -1.505 -4.907 -12.329 1.00 80.12 99 GLN A N 1
ATOM 785 C CA . GLN A 1 99 ? -2.829 -5.451 -12.641 1.00 80.12 99 GLN A CA 1
ATOM 786 C C . GLN A 1 99 ? -2.884 -6.976 -12.498 1.00 80.12 99 GLN A C 1
ATOM 788 O O . GLN A 1 99 ? -3.956 -7.534 -12.273 1.00 80.12 99 GLN A O 1
ATOM 793 N N . LYS A 1 100 ? -1.732 -7.650 -12.591 1.00 84.56 100 LYS A N 1
ATOM 794 C CA . LYS A 1 100 ? -1.616 -9.116 -12.532 1.00 84.56 100 LYS A CA 1
ATOM 795 C C . LYS A 1 100 ? -1.533 -9.663 -11.105 1.00 84.56 100 LYS A C 1
ATOM 797 O O . LYS A 1 100 ? -1.609 -10.874 -10.914 1.00 84.56 100 LYS A O 1
ATOM 802 N N . ILE A 1 101 ? -1.376 -8.794 -10.105 1.00 86.75 101 ILE A N 1
ATOM 803 C CA . ILE A 1 101 ? -1.113 -9.190 -8.718 1.00 86.75 101 ILE A CA 1
ATOM 804 C C . ILE A 1 101 ? -2.252 -8.780 -7.794 1.00 86.75 101 ILE A C 1
ATOM 806 O O . ILE A 1 101 ? -2.722 -7.645 -7.800 1.00 86.75 101 ILE A O 1
ATOM 810 N N . ASN A 1 102 ? -2.664 -9.703 -6.927 1.00 90.44 102 ASN A N 1
ATOM 811 C CA . ASN A 1 102 ? -3.621 -9.423 -5.864 1.00 90.44 102 ASN A CA 1
ATOM 812 C C . ASN A 1 102 ? -2.901 -8.846 -4.632 1.00 90.44 102 ASN A C 1
ATOM 814 O O . ASN A 1 102 ? -2.704 -9.543 -3.634 1.00 90.44 102 ASN A O 1
ATOM 818 N N . MET A 1 103 ? -2.490 -7.572 -4.702 1.00 91.19 103 MET A N 1
ATOM 819 C CA . MET A 1 103 ? -1.790 -6.905 -3.592 1.00 91.19 103 MET A CA 1
ATOM 820 C C . MET A 1 103 ? -2.570 -6.935 -2.271 1.00 91.19 103 MET A C 1
ATOM 822 O O . MET A 1 103 ? -1.948 -7.211 -1.245 1.00 91.19 103 MET A O 1
ATOM 826 N N . PRO A 1 104 ? -3.908 -6.754 -2.241 1.00 92.00 104 PRO A N 1
ATOM 827 C CA . PRO A 1 104 ? -4.669 -6.917 -1.008 1.00 92.00 104 PRO A CA 1
ATOM 828 C C . PRO A 1 104 ? -4.462 -8.275 -0.350 1.00 92.00 104 PRO A C 1
ATOM 830 O O . PRO A 1 104 ? -4.286 -8.346 0.860 1.00 92.00 104 PRO A O 1
ATOM 833 N N . GLU A 1 105 ? -4.467 -9.358 -1.122 1.00 91.31 105 GLU A N 1
ATOM 834 C CA . GLU A 1 105 ? -4.258 -10.690 -0.564 1.00 91.31 105 GLU A CA 1
ATOM 835 C C . GLU A 1 105 ? -2.832 -10.876 -0.038 1.00 91.31 105 GLU A C 1
ATOM 837 O O . GLU A 1 105 ? -2.663 -11.404 1.061 1.00 91.31 105 GLU A O 1
ATOM 842 N N . LEU A 1 106 ? -1.821 -10.431 -0.791 1.00 91.31 106 LEU A N 1
ATOM 843 C CA . LEU A 1 106 ? -0.420 -10.549 -0.381 1.00 91.31 106 LEU A CA 1
ATOM 844 C C . LEU A 1 106 ? -0.137 -9.751 0.892 1.00 91.31 106 LEU A C 1
ATOM 846 O O . LEU A 1 106 ? 0.440 -10.291 1.830 1.00 91.31 106 LEU A O 1
ATOM 850 N N . ILE A 1 107 ? -0.592 -8.501 0.953 1.00 91.19 107 ILE A N 1
ATOM 851 C CA . ILE A 1 107 ? -0.345 -7.601 2.082 1.00 91.19 107 ILE A CA 1
ATOM 852 C C . ILE A 1 107 ? -1.139 -8.037 3.314 1.00 91.19 107 ILE A C 1
ATOM 854 O O . ILE A 1 107 ? -0.588 -8.151 4.405 1.00 91.19 107 ILE A O 1
ATOM 858 N N . LEU A 1 108 ? -2.425 -8.368 3.167 1.00 86.44 108 LEU A N 1
ATOM 859 C CA . LEU A 1 108 ? -3.260 -8.738 4.317 1.00 86.44 108 LEU A CA 1
ATOM 860 C C . LEU A 1 108 ? -2.893 -10.112 4.907 1.00 86.44 108 LEU A C 1
ATOM 862 O O . LEU A 1 108 ? -3.301 -10.408 6.031 1.00 86.44 108 LEU A O 1
ATOM 866 N N . LYS A 1 109 ? -2.128 -10.948 4.188 1.00 88.25 109 LYS A N 1
ATOM 867 C CA . LYS A 1 109 ? -1.518 -12.172 4.738 1.00 88.25 109 LYS A CA 1
ATOM 868 C C . LYS A 1 109 ? -0.285 -11.888 5.601 1.00 88.25 109 LYS A C 1
ATOM 870 O O . LYS A 1 109 ? -0.062 -12.644 6.540 1.00 88.25 109 LYS A O 1
ATOM 875 N N . GLN A 1 110 ? 0.461 -10.810 5.341 1.00 80.88 110 GLN A N 1
ATOM 876 C CA . GLN A 1 110 ? 1.647 -10.438 6.134 1.00 80.88 110 GLN A CA 1
ATOM 877 C C . GLN A 1 110 ? 1.284 -10.076 7.584 1.00 80.88 110 GLN A C 1
ATOM 879 O O . GLN A 1 110 ? 2.076 -10.282 8.489 1.00 80.88 110 GLN A O 1
ATOM 884 N N . VAL A 1 111 ? 0.060 -9.591 7.818 1.00 71.31 111 VAL A N 1
ATOM 885 C CA . VAL A 1 111 ? -0.421 -9.140 9.140 1.00 71.31 111 VAL A CA 1
ATOM 886 C C . VAL A 1 111 ? -1.027 -10.281 9.982 1.00 71.31 111 VAL A C 1
ATOM 888 O O . VAL A 1 111 ? -1.415 -10.068 11.124 1.00 71.31 111 VAL A O 1
ATOM 891 N N . LYS A 1 112 ? -1.169 -11.495 9.428 1.00 58.16 112 LYS A N 1
ATOM 892 C CA . LYS A 1 112 ? -1.756 -12.661 10.126 1.00 58.16 112 LYS A CA 1
ATOM 893 C C . LYS A 1 112 ? -0.721 -13.580 10.797 1.00 58.16 112 LYS A C 1
ATOM 895 O O . LYS A 1 112 ? -1.089 -14.686 11.192 1.00 58.16 112 LYS A O 1
ATOM 900 N N . GLN A 1 113 ? 0.536 -13.154 10.873 1.00 41.44 113 GLN A N 1
ATOM 901 C CA . GLN A 1 113 ? 1.598 -13.825 11.630 1.00 41.44 113 GLN A CA 1
ATOM 902 C C . GLN A 1 113 ? 1.661 -13.258 13.047 1.00 41.44 113 GLN A C 1
ATOM 904 O O . GLN A 1 113 ? 1.935 -14.058 13.965 1.00 41.44 113 GLN A O 1
#

Foldseek 3Di:
DPVVVVVVVVVVVVVPPPVLVVQLVVVLVLLLVLQLVLCVPPVLSNVLSVVCSVVQQDSVLSVVLVPDDDPVVSLVSVLVSQVSSLVRSCVVSVDCVSVVDPSSVSSVVVVVD

Solvent-accessible surface area (backbone atoms only — not comparable to full-atom values): 6420 Å² total; per-residue (Å²): 142,65,77,71,59,56,58,55,53,54,54,61,58,60,73,58,64,47,68,64,57,55,52,49,53,51,50,51,52,50,49,46,50,42,52,37,60,63,36,70,80,38,61,67,56,31,50,48,42,76,74,40,39,82,81,32,57,55,66,67,48,48,52,49,31,73,72,39,77,56,64,70,60,23,51,54,39,47,43,52,45,44,51,48,27,42,54,39,48,25,65,73,69,71,42,67,6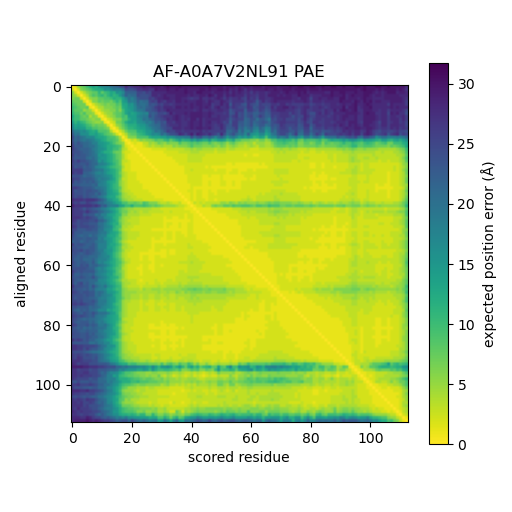8,48,75,77,50,65,58,49,62,54,41,62,53,68,76,74,116

Radius of gyration: 18.2 Å; Cα contacts (8 Å, |Δi|>4): 80; chains: 1; bounding box: 28×55×48 Å

Sequence (113 aa):
MIKNLSIILTILFITACDSRNTYLIMMEAGLAEQFSNACKDNTKCVTDVETYMEQCFDTNLALKAINTKPLKTKYEVNKQHILKIQRCLAKKSGDDYWQKINMPELILKQVKQ

Secondary structure (DSSP, 8-state):
--HHHHHHHHHHHHTTS-HHHHHHHHHHHHHHHHHHHHTTT-HHHHHHHHHHHHHH--HHHHHHHHH--SHHHHHHHHHHHHHHHHHHHHHHH--SHHHHS-HHHHHHHHTT-

pLDDT: mean 84.53, std 16.58, range [41.44, 97.56]

Mean predicted aligned error: 8.55 Å